Protein AF-A0A7D5SC24-F1 (afdb_monomer_lite)

Foldseek 3Di:
DPPPVVDDPPALEPPRLVVQLVVLCVPPNDPRSVVVSVVRVVQRDPPRNYYYDHHD

Radius of gyration: 12.51 Å; chains: 1; bounding box: 38×17×26 Å

Structure (mmCIF, N/CA/C/O backbone):
data_AF-A0A7D5SC24-F1
#
_entry.id   AF-A0A7D5SC24-F1
#
loop_
_atom_site.group_PDB
_atom_site.id
_atom_site.type_symbol
_atom_site.label_atom_id
_atom_site.label_alt_id
_atom_site.label_comp_id
_atom_site.label_asym_id
_atom_site.label_entity_id
_atom_site.label_seq_id
_atom_site.pdbx_PDB_ins_code
_atom_site.Cartn_x
_atom_site.Cartn_y
_atom_site.Cartn_z
_atom_site.occupancy
_atom_site.B_iso_or_equiv
_atom_site.auth_seq_id
_atom_site.auth_comp_id
_atom_site.auth_asym_id
_atom_site.auth_atom_id
_atom_site.pdbx_PDB_model_num
ATOM 1 N N . MET A 1 1 ? 26.837 1.513 -4.699 1.00 40.97 1 MET A N 1
ATOM 2 C CA . MET A 1 1 ? 26.068 0.352 -4.196 1.00 40.97 1 MET A CA 1
ATOM 3 C C . MET A 1 1 ? 24.943 0.062 -5.183 1.00 40.97 1 MET A C 1
ATOM 5 O O . MET A 1 1 ? 23.950 0.771 -5.194 1.00 40.97 1 MET A O 1
ATOM 9 N N . PHE A 1 2 ? 25.155 -0.912 -6.072 1.00 45.66 2 PHE A N 1
ATOM 10 C CA . PHE A 1 2 ? 24.322 -1.240 -7.242 1.00 45.66 2 PHE A CA 1
ATOM 11 C C . PHE A 1 2 ? 23.547 -2.559 -7.030 1.00 45.66 2 PHE A C 1
ATOM 13 O O . PHE A 1 2 ? 23.653 -3.479 -7.829 1.00 45.66 2 PHE A O 1
ATOM 20 N N . ILE A 1 3 ? 22.812 -2.700 -5.921 1.00 54.47 3 ILE A N 1
ATOM 21 C CA . ILE A 1 3 ? 22.090 -3.958 -5.608 1.00 54.47 3 ILE A CA 1
ATOM 22 C C . ILE A 1 3 ? 20.599 -3.861 -5.991 1.00 54.47 3 ILE A C 1
ATOM 24 O O . ILE A 1 3 ? 19.962 -4.860 -6.311 1.00 54.47 3 ILE A O 1
ATOM 28 N N . SER A 1 4 ? 20.049 -2.646 -6.046 1.00 49.59 4 SER A N 1
ATOM 29 C CA . SER A 1 4 ? 18.616 -2.408 -6.251 1.00 49.59 4 SER A CA 1
ATOM 30 C C . SER A 1 4 ? 18.026 -2.724 -7.640 1.00 49.59 4 SER A C 1
ATOM 32 O O . SER A 1 4 ? 16.837 -3.013 -7.664 1.00 49.59 4 SER A O 1
ATOM 34 N N . PRO A 1 5 ? 18.739 -2.704 -8.790 1.00 54.06 5 PRO A N 1
ATOM 35 C CA . PRO A 1 5 ? 18.086 -2.956 -10.083 1.00 54.06 5 PRO A CA 1
ATOM 36 C C . PRO A 1 5 ? 17.833 -4.447 -10.377 1.00 54.06 5 PRO A C 1
ATOM 38 O O . PRO A 1 5 ? 17.127 -4.761 -11.329 1.00 54.06 5 PRO A O 1
ATOM 41 N N . LEU A 1 6 ? 18.388 -5.367 -9.574 1.00 51.25 6 LEU A N 1
ATOM 42 C CA . LEU A 1 6 ? 18.171 -6.818 -9.700 1.00 51.25 6 LEU A CA 1
ATOM 43 C C . LEU A 1 6 ? 16.973 -7.324 -8.885 1.00 51.25 6 LEU A C 1
ATOM 45 O O . LEU A 1 6 ? 16.416 -8.375 -9.197 1.00 51.25 6 LEU A O 1
ATOM 49 N N . LEU A 1 7 ? 16.554 -6.579 -7.860 1.00 48.41 7 LEU A N 1
ATOM 50 C CA . LEU A 1 7 ? 15.311 -6.843 -7.152 1.00 48.41 7 LEU A CA 1
ATOM 51 C C . LEU A 1 7 ? 14.237 -5.970 -7.797 1.00 48.41 7 LEU A C 1
ATOM 53 O O . LEU A 1 7 ? 14.280 -4.747 -7.689 1.00 48.41 7 LEU A O 1
ATOM 57 N N . ALA A 1 8 ? 13.270 -6.596 -8.472 1.00 53.28 8 ALA A N 1
ATOM 58 C CA . ALA A 1 8 ? 12.050 -5.918 -8.903 1.00 53.28 8 ALA A CA 1
ATOM 59 C C . ALA A 1 8 ? 11.509 -5.028 -7.762 1.00 53.28 8 ALA A C 1
ATOM 61 O O . ALA A 1 8 ? 11.660 -5.411 -6.596 1.00 53.28 8 ALA A O 1
ATOM 62 N N . PRO A 1 9 ? 10.887 -3.866 -8.058 1.00 56.62 9 PRO A N 1
ATOM 63 C CA . PRO A 1 9 ? 10.331 -2.999 -7.024 1.00 56.62 9 PRO A CA 1
ATOM 64 C C . PRO A 1 9 ? 9.520 -3.851 -6.049 1.00 56.62 9 PRO A C 1
ATOM 66 O O . PRO A 1 9 ? 8.597 -4.559 -6.456 1.00 56.62 9 PRO A O 1
ATOM 69 N N . SER A 1 10 ? 9.913 -3.827 -4.772 1.00 66.06 10 SER A N 1
ATOM 70 C CA . SER A 1 10 ? 9.360 -4.704 -3.729 1.00 66.06 10 SER A CA 1
ATOM 71 C C . SER A 1 10 ? 7.833 -4.614 -3.635 1.00 66.06 10 SER A C 1
ATOM 73 O O . SER A 1 10 ? 7.177 -5.568 -3.227 1.00 66.06 10 SER A O 1
ATOM 75 N N . CYS A 1 11 ? 7.259 -3.499 -4.093 1.00 68.62 11 CYS A N 1
ATOM 76 C CA . CYS A 1 11 ? 5.844 -3.364 -4.393 1.00 68.62 11 CYS A CA 1
ATOM 77 C C . CYS A 1 11 ? 5.645 -2.964 -5.864 1.00 68.62 11 CYS A C 1
ATOM 79 O O . CYS A 1 11 ? 6.111 -1.919 -6.308 1.00 68.62 11 CYS A O 1
ATOM 81 N N . ARG A 1 12 ? 4.877 -3.777 -6.601 1.00 75.31 12 ARG A N 1
ATOM 82 C CA . ARG A 1 12 ? 4.417 -3.489 -7.976 1.00 75.31 12 ARG A CA 1
ATOM 83 C C . ARG A 1 12 ? 3.348 -2.401 -8.058 1.00 75.31 12 ARG A C 1
ATOM 85 O O . ARG A 1 12 ? 3.069 -1.888 -9.137 1.00 75.31 12 ARG A O 1
ATOM 92 N N . PHE A 1 13 ? 2.724 -2.080 -6.932 1.00 78.00 13 PHE A N 1
ATOM 93 C CA . PHE A 1 13 ? 1.669 -1.082 -6.852 1.00 78.00 13 PHE A CA 1
ATOM 94 C C . PHE A 1 13 ? 2.157 0.161 -6.113 1.00 78.00 13 PHE A C 1
ATOM 96 O O . PHE A 1 13 ? 2.896 0.042 -5.132 1.00 78.00 13 PHE A O 1
ATOM 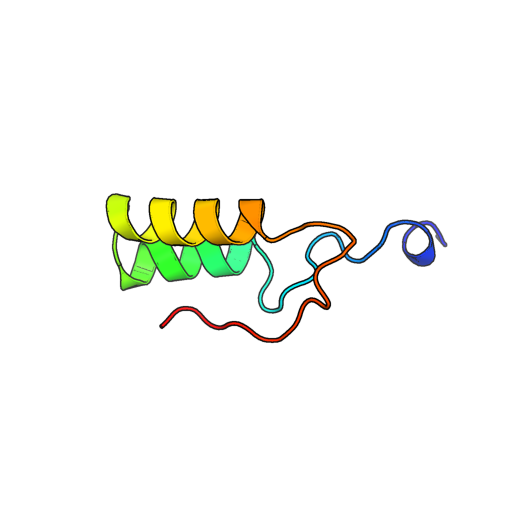103 N N . TYR A 1 14 ? 1.701 1.329 -6.565 1.00 79.75 14 TYR A N 1
ATOM 104 C CA . TYR A 1 14 ? 1.888 2.606 -5.883 1.00 79.75 14 TYR A CA 1
ATOM 105 C C . TYR A 1 14 ? 0.538 3.104 -5.333 1.00 79.75 14 TYR A C 1
ATOM 107 O O . TYR A 1 14 ? -0.464 3.027 -6.046 1.00 79.75 14 TYR A O 1
ATOM 115 N N . PRO A 1 15 ? 0.467 3.605 -4.090 1.00 82.75 15 PRO A N 1
ATOM 116 C CA . PRO A 1 15 ? 1.519 3.591 -3.073 1.00 82.75 15 PRO A CA 1
ATOM 117 C C . PRO A 1 15 ? 1.880 2.158 -2.632 1.00 82.75 15 PRO A C 1
ATOM 119 O O . PRO A 1 15 ? 1.173 1.194 -2.953 1.00 82.75 15 PRO A O 1
ATOM 122 N N . THR A 1 16 ? 3.013 2.020 -1.933 1.00 85.44 16 THR A N 1
ATOM 123 C CA . THR A 1 16 ? 3.546 0.719 -1.498 1.00 85.44 16 THR A CA 1
ATOM 124 C C . THR A 1 16 ? 2.541 -0.051 -0.640 1.00 85.44 16 THR A C 1
ATOM 126 O O . THR A 1 16 ? 1.652 0.515 -0.012 1.00 85.44 16 THR A O 1
ATOM 129 N N . CYS A 1 17 ? 2.712 -1.367 -0.578 1.00 84.00 17 CYS A N 1
ATOM 130 C CA . CYS A 1 17 ? 1.874 -2.306 0.158 1.00 84.00 17 CYS A CA 1
ATOM 131 C C . CYS A 1 17 ? 1.696 -1.919 1.644 1.00 84.00 17 CYS A C 1
ATOM 133 O O . CYS A 1 17 ? 0.598 -2.023 2.185 1.00 84.00 17 CYS A O 1
ATOM 135 N N . SER A 1 18 ? 2.769 -1.439 2.283 1.00 85.75 18 SER A N 1
ATOM 136 C CA . SER A 1 18 ? 2.771 -0.950 3.667 1.00 85.75 18 SER A CA 1
ATOM 137 C C . SER A 1 18 ? 2.059 0.393 3.820 1.00 85.75 18 SER A C 1
ATOM 139 O O . SER A 1 18 ? 1.332 0.607 4.784 1.00 85.75 18 SER A O 1
ATOM 141 N N . ASN A 1 19 ? 2.234 1.305 2.867 1.00 88.00 19 ASN A N 1
ATOM 142 C CA . ASN A 1 19 ? 1.576 2.603 2.921 1.00 88.00 19 ASN A CA 1
ATOM 143 C C . ASN A 1 19 ? 0.070 2.466 2.656 1.00 88.00 19 ASN A C 1
ATOM 145 O O . ASN A 1 19 ? -0.736 3.057 3.367 1.00 88.00 19 ASN A O 1
ATOM 149 N N . TYR A 1 20 ? -0.303 1.611 1.697 1.00 88.25 20 TYR A N 1
ATOM 150 C CA . TYR A 1 20 ? -1.687 1.232 1.433 1.00 88.25 20 TYR A CA 1
ATOM 151 C C . TYR A 1 20 ? -2.339 0.602 2.660 1.00 88.25 20 TYR A C 1
ATOM 153 O O . TYR A 1 20 ? -3.467 0.950 2.990 1.00 88.25 20 TYR A O 1
ATOM 161 N N . SER A 1 21 ? -1.647 -0.306 3.357 1.00 88.31 21 SER A N 1
ATOM 162 C CA . SER A 1 21 ? -2.223 -0.947 4.536 1.00 88.31 21 SER A CA 1
ATOM 163 C C . SER A 1 21 ? -2.453 0.057 5.660 1.00 88.31 21 SER A C 1
ATOM 165 O O . SER A 1 21 ? -3.563 0.124 6.177 1.00 88.31 21 SER A O 1
ATOM 167 N N . ILE A 1 22 ? -1.472 0.911 5.970 1.00 91.19 22 ILE A N 1
ATOM 168 C CA . ILE A 1 22 ? -1.615 1.993 6.958 1.00 91.19 22 ILE A CA 1
ATOM 169 C C . ILE A 1 22 ? -2.814 2.888 6.623 1.00 91.19 22 ILE A C 1
ATOM 171 O O . ILE A 1 22 ? -3.622 3.206 7.494 1.00 91.19 22 ILE A O 1
ATOM 175 N N . GLU A 1 23 ? -2.943 3.290 5.365 1.00 90.94 23 GLU A N 1
ATOM 176 C CA . GLU A 1 23 ? -4.004 4.181 4.907 1.00 90.94 23 GLU A CA 1
ATOM 177 C C . GLU A 1 23 ? -5.379 3.484 4.899 1.00 90.94 23 GLU A C 1
ATOM 179 O O . GLU A 1 23 ? -6.375 4.073 5.319 1.00 90.94 23 GLU A O 1
ATOM 184 N N . ALA A 1 24 ? -5.432 2.195 4.554 1.00 92.00 24 ALA A N 1
ATOM 185 C CA . ALA A 1 24 ? -6.636 1.372 4.617 1.00 92.00 24 ALA A CA 1
ATOM 186 C C . ALA A 1 24 ? -7.094 1.127 6.058 1.00 92.00 24 ALA A C 1
ATOM 188 O O . ALA A 1 24 ? -8.290 1.200 6.334 1.00 92.00 24 ALA A O 1
ATOM 189 N N . PHE A 1 25 ? -6.165 0.900 6.989 1.00 93.44 25 PHE A N 1
ATOM 190 C CA . PHE A 1 25 ? -6.471 0.808 8.415 1.00 93.44 25 PHE A CA 1
ATOM 191 C C . PHE A 1 25 ? -6.992 2.134 8.970 1.00 93.44 25 PHE A C 1
ATOM 193 O O . PHE A 1 25 ? -7.957 2.130 9.731 1.00 93.44 25 PHE A O 1
ATOM 200 N N . LYS A 1 26 ? -6.404 3.265 8.559 1.00 93.31 26 LYS A N 1
ATOM 201 C CA . LYS A 1 26 ? -6.853 4.602 8.970 1.00 93.31 26 LYS A CA 1
ATOM 202 C C . LYS A 1 26 ? -8.240 4.959 8.426 1.00 93.31 26 LYS A C 1
ATOM 204 O O . LYS A 1 26 ? -9.040 5.508 9.173 1.00 93.31 26 LYS A O 1
ATOM 209 N N . LYS A 1 27 ? -8.536 4.652 7.156 1.00 92.94 27 LYS A N 1
ATOM 210 C CA . LYS A 1 27 ? -9.830 4.970 6.521 1.00 92.94 27 LYS A CA 1
ATOM 211 C C . LYS A 1 27 ? -10.954 3.997 6.888 1.00 92.94 27 LYS A C 1
ATOM 213 O O . LYS A 1 27 ? -12.073 4.427 7.140 1.00 92.94 27 LYS A O 1
ATOM 218 N N . HIS A 1 28 ? -10.683 2.690 6.875 1.00 90.88 28 HIS A N 1
ATOM 219 C CA . HIS A 1 28 ? -11.713 1.641 6.958 1.00 90.88 28 HIS A CA 1
ATOM 220 C C . HIS A 1 28 ? -11.693 0.846 8.273 1.00 90.88 28 HIS A C 1
ATOM 222 O O . HIS A 1 28 ? -12.542 -0.025 8.473 1.00 90.88 28 HIS A O 1
ATOM 228 N N . GLY A 1 29 ? -10.739 1.115 9.166 1.00 91.50 29 GLY A N 1
ATOM 229 C CA . GLY A 1 29 ? -10.548 0.370 10.409 1.00 91.50 29 GLY A CA 1
ATOM 230 C C . GLY A 1 29 ? -9.823 -0.968 10.219 1.00 91.50 29 GLY A C 1
ATOM 231 O O . GLY A 1 29 ? -9.478 -1.375 9.108 1.00 91.50 29 GLY A O 1
ATOM 232 N N . ALA A 1 30 ? -9.596 -1.676 11.330 1.00 91.25 30 ALA A N 1
ATOM 233 C CA . ALA A 1 30 ? -8.788 -2.898 11.373 1.00 91.25 30 ALA A CA 1
ATOM 234 C C . ALA A 1 30 ? -9.296 -4.002 10.427 1.00 91.25 30 ALA A C 1
ATOM 236 O O . ALA A 1 30 ? -8.531 -4.546 9.640 1.00 91.25 30 ALA A O 1
ATOM 237 N N . ILE A 1 31 ? -10.594 -4.308 10.457 1.00 92.25 31 ILE A N 1
ATOM 238 C CA . ILE A 1 31 ? -11.160 -5.465 9.744 1.00 92.25 31 ILE A CA 1
ATOM 239 C C . ILE A 1 31 ? -11.113 -5.256 8.225 1.00 92.25 31 ILE A C 1
ATOM 241 O O . ILE A 1 31 ? -10.594 -6.082 7.473 1.00 92.25 31 ILE A O 1
ATOM 245 N N . LYS A 1 32 ? -11.637 -4.120 7.762 1.00 89.38 32 LYS A N 1
ATOM 246 C CA . LYS A 1 32 ? -11.768 -3.820 6.334 1.00 89.38 32 LYS A 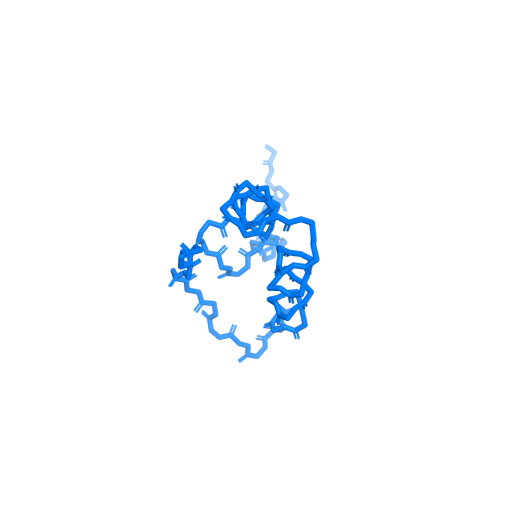CA 1
ATOM 247 C C . LYS A 1 32 ? -10.430 -3.371 5.729 1.00 89.38 32 LYS A C 1
ATOM 249 O O . LYS A 1 32 ? -10.135 -3.734 4.591 1.00 89.38 32 LYS A O 1
AT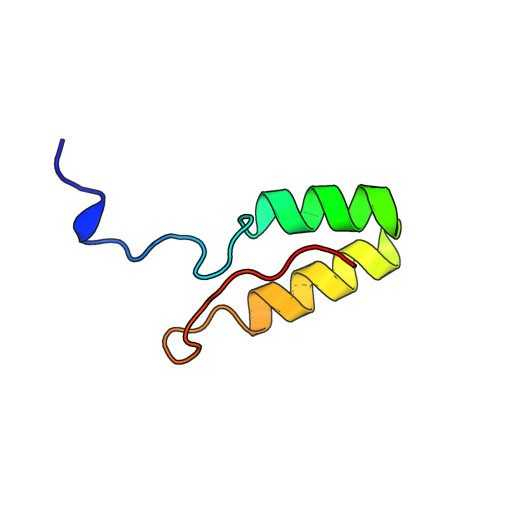OM 254 N N . GLY A 1 33 ? -9.572 -2.707 6.510 1.00 91.31 33 GLY A N 1
ATOM 255 C CA . GLY A 1 33 ? -8.184 -2.419 6.138 1.00 91.31 33 GLY A CA 1
ATOM 256 C C . GLY A 1 33 ? -7.332 -3.680 5.961 1.00 91.31 33 GLY A C 1
ATOM 257 O O . GLY A 1 33 ? -6.596 -3.789 4.975 1.00 91.31 33 GLY A O 1
ATOM 258 N N . LEU A 1 34 ? -7.491 -4.679 6.840 1.00 91.06 34 LEU A N 1
ATOM 259 C CA . LEU A 1 34 ? -6.805 -5.970 6.719 1.00 91.06 34 LEU A CA 1
ATOM 260 C C . LEU A 1 34 ? -7.254 -6.714 5.456 1.00 91.06 34 LEU A C 1
ATOM 262 O O . LEU A 1 34 ? -6.417 -7.184 4.687 1.00 91.06 34 LEU A O 1
ATOM 266 N N . TRP A 1 35 ? -8.565 -6.768 5.200 1.00 91.81 35 TRP A N 1
ATOM 267 C CA . TRP A 1 35 ? -9.114 -7.433 4.016 1.00 91.81 35 TRP A CA 1
ATOM 268 C C . TRP A 1 35 ? -8.608 -6.812 2.704 1.00 91.81 35 TRP A C 1
ATOM 270 O O . TRP A 1 35 ? -8.153 -7.532 1.812 1.00 91.81 35 TRP A O 1
ATOM 280 N N . LEU A 1 36 ? -8.613 -5.478 2.602 1.00 89.44 36 LEU A N 1
ATOM 281 C CA . LEU A 1 36 ? -8.087 -4.750 1.441 1.00 89.44 36 LEU A CA 1
ATOM 282 C C . LEU A 1 36 ? -6.584 -5.004 1.239 1.00 89.44 36 LEU A C 1
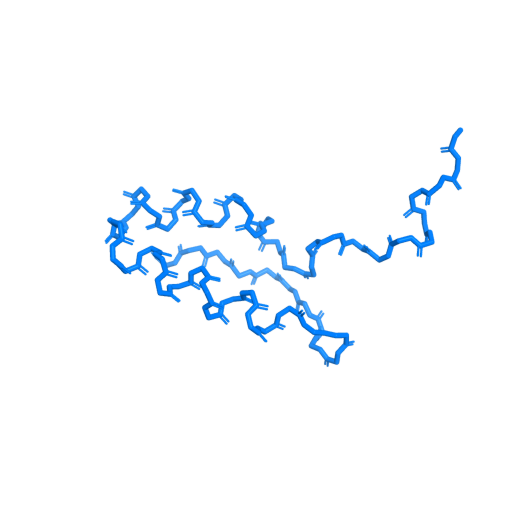ATOM 284 O O . LEU A 1 36 ? -6.137 -5.245 0.114 1.00 89.44 36 LEU A O 1
ATOM 288 N N . SER A 1 37 ? -5.815 -5.006 2.330 1.00 88.62 37 SER A N 1
ATOM 289 C CA . SER A 1 37 ? -4.368 -5.239 2.309 1.00 88.62 37 SER A CA 1
ATOM 290 C C . SER A 1 37 ? -4.025 -6.660 1.858 1.00 88.62 37 SER A C 1
ATOM 292 O O . SER A 1 37 ? -3.230 -6.832 0.934 1.00 88.62 37 SER A O 1
ATOM 294 N N . ILE A 1 38 ? -4.673 -7.679 2.435 1.00 89.31 38 ILE A N 1
ATOM 295 C CA . ILE A 1 38 ? -4.471 -9.090 2.069 1.00 89.31 38 ILE A CA 1
ATOM 296 C C . ILE A 1 38 ? -4.830 -9.317 0.601 1.00 89.31 38 ILE A C 1
ATOM 298 O O . ILE A 1 38 ? -4.050 -9.905 -0.148 1.00 89.31 38 ILE A O 1
ATOM 302 N N . ARG A 1 39 ? -5.976 -8.790 0.151 1.00 86.31 39 ARG A N 1
ATOM 303 C CA . ARG A 1 39 ? -6.410 -8.906 -1.247 1.00 86.31 39 ARG A CA 1
ATOM 304 C C . ARG A 1 39 ? -5.408 -8.272 -2.215 1.00 86.31 39 ARG A C 1
ATOM 306 O O . ARG A 1 39 ? -5.263 -8.727 -3.348 1.00 86.31 39 ARG A O 1
ATOM 313 N N . ARG A 1 40 ? -4.716 -7.205 -1.809 1.00 8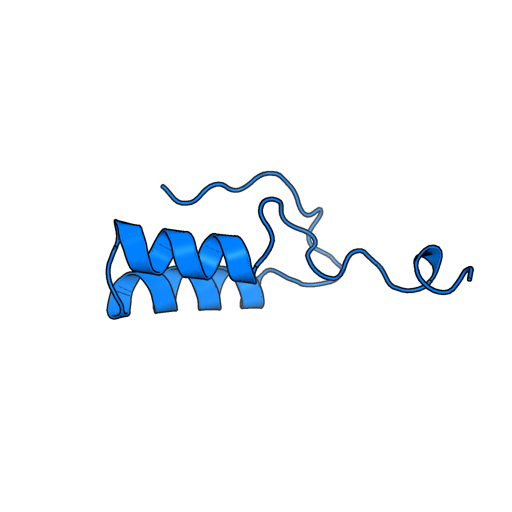5.31 40 ARG A N 1
ATOM 314 C CA . ARG A 1 40 ? -3.676 -6.558 -2.619 1.00 85.31 40 ARG A CA 1
ATOM 315 C C . ARG A 1 40 ? -2.368 -7.345 -2.632 1.00 85.31 40 ARG A C 1
ATOM 317 O O . ARG A 1 40 ? -1.802 -7.518 -3.706 1.00 85.31 40 ARG A O 1
ATOM 324 N N . VAL A 1 41 ? -1.938 -7.881 -1.490 1.00 84.50 41 VAL A N 1
ATOM 325 C CA . VAL A 1 41 ? -0.757 -8.759 -1.404 1.00 84.50 41 VAL A CA 1
ATOM 326 C C . VAL A 1 41 ? -0.958 -10.027 -2.237 1.00 84.50 41 VAL A C 1
ATOM 328 O O . VAL A 1 41 ? -0.068 -10.394 -2.994 1.00 84.50 41 VAL A O 1
ATOM 331 N N . ALA A 1 42 ? -2.154 -10.624 -2.217 1.00 84.12 42 ALA A N 1
ATOM 332 C CA . ALA A 1 42 ? -2.495 -11.770 -3.066 1.00 84.12 42 ALA A CA 1
ATOM 333 C C . ALA A 1 42 ? -2.390 -11.470 -4.580 1.00 84.12 42 ALA A C 1
ATOM 335 O O . ALA A 1 42 ? -2.108 -12.360 -5.380 1.00 84.12 42 ALA A O 1
ATOM 336 N N . ARG A 1 43 ? -2.582 -10.206 -4.986 1.00 78.69 43 ARG A N 1
ATOM 337 C CA . ARG A 1 43 ? -2.410 -9.735 -6.374 1.00 78.69 43 ARG A CA 1
ATOM 338 C C . ARG A 1 43 ? -0.974 -9.307 -6.698 1.00 78.69 43 ARG A C 1
ATOM 340 O O . ARG A 1 43 ? -0.676 -9.016 -7.853 1.00 78.69 43 ARG A O 1
ATOM 347 N N . CYS A 1 44 ? -0.078 -9.274 -5.711 1.00 77.44 44 CYS A N 1
ATOM 348 C CA . CYS A 1 44 ? 1.333 -8.945 -5.892 1.00 77.44 44 CYS A CA 1
ATOM 349 C C . CYS A 1 44 ? 2.092 -10.168 -6.431 1.00 77.44 44 CYS A C 1
ATOM 351 O O . CYS A 1 44 ? 2.848 -10.823 -5.721 1.00 77.44 44 CYS A O 1
ATOM 353 N N . ASN A 1 45 ? 1.847 -10.510 -7.695 1.00 77.00 45 ASN A N 1
ATOM 354 C CA . ASN A 1 45 ? 2.491 -11.622 -8.391 1.00 77.00 45 ASN A CA 1
ATOM 355 C C . ASN A 1 45 ? 3.186 -11.132 -9.676 1.00 77.00 45 ASN A C 1
ATOM 357 O O . ASN A 1 45 ? 2.802 -10.085 -10.208 1.00 77.00 45 ASN A O 1
ATOM 361 N N . PRO A 1 46 ? 4.206 -11.859 -10.184 1.00 73.19 46 PRO A N 1
ATOM 362 C CA . PRO A 1 46 ? 5.027 -11.438 -11.314 1.00 73.19 46 PRO A CA 1
ATOM 363 C C . PRO A 1 46 ? 4.276 -11.262 -12.649 1.00 73.19 46 PRO A C 1
ATOM 365 O O . PRO A 1 46 ? 4.791 -10.622 -13.569 1.00 73.19 46 PRO A O 1
ATOM 368 N N . LEU A 1 47 ? 3.039 -11.746 -12.729 1.00 70.94 47 LEU A N 1
ATOM 369 C CA . LEU A 1 47 ? 2.181 -11.676 -13.910 1.00 70.94 47 LEU A CA 1
ATOM 370 C C . LEU A 1 47 ? 1.198 -10.493 -13.876 1.00 70.94 47 LEU A C 1
ATOM 372 O O . LEU A 1 47 ? 0.564 -10.203 -14.884 1.00 70.94 47 LEU A O 1
ATOM 376 N N . HIS A 1 48 ? 1.084 -9.776 -12.753 1.00 71.75 48 HIS A N 1
ATOM 377 C CA . HIS A 1 48 ? 0.209 -8.609 -12.650 1.00 71.75 48 HIS A CA 1
ATOM 378 C C . HIS A 1 48 ? 0.975 -7.323 -12.997 1.00 71.75 48 HIS A C 1
ATOM 380 O O . HIS A 1 48 ? 1.950 -7.028 -12.303 1.00 71.75 48 HIS A O 1
ATOM 386 N N . PRO A 1 49 ? 0.543 -6.502 -13.973 1.00 72.19 49 PRO A N 1
ATOM 387 C CA . PRO A 1 49 ? 1.301 -5.343 -14.475 1.00 72.19 49 PRO A CA 1
ATOM 388 C C . PRO A 1 49 ? 1.562 -4.215 -13.457 1.00 72.19 49 PRO A C 1
ATOM 390 O O . PRO A 1 49 ? 2.170 -3.208 -13.806 1.00 72.19 49 PRO A O 1
ATOM 393 N N . GLY A 1 50 ? 1.166 -4.377 -12.190 1.00 76.88 50 GLY A N 1
ATOM 394 C CA . GLY A 1 50 ? 1.270 -3.318 -11.191 1.00 76.88 50 GLY A CA 1
ATOM 395 C C . GLY A 1 50 ? 0.465 -2.077 -11.579 1.00 76.88 50 GLY A C 1
ATOM 396 O O . GLY A 1 50 ? -0.324 -2.110 -12.520 1.00 76.88 50 GLY A O 1
ATOM 397 N N . GLY A 1 51 ? 0.630 -0.988 -10.833 1.00 82.25 51 GLY A N 1
ATOM 398 C CA . GLY A 1 51 ? -0.008 0.289 -11.164 1.00 82.25 51 GLY A CA 1
ATOM 399 C C . GLY A 1 51 ? -0.348 1.164 -9.963 1.00 82.25 51 GLY A C 1
ATOM 400 O O . GLY A 1 51 ? -0.047 0.828 -8.814 1.00 82.25 51 GLY A O 1
ATOM 401 N N . TYR A 1 52 ? -0.978 2.303 -10.244 1.00 82.44 52 TYR A N 1
ATOM 402 C CA . TYR A 1 52 ? -1.514 3.195 -9.221 1.00 82.44 52 TYR A CA 1
ATOM 403 C C . TYR A 1 52 ? -2.859 2.665 -8.714 1.00 82.44 52 TYR A C 1
ATOM 405 O O . TYR A 1 52 ? -3.816 2.587 -9.477 1.00 82.44 52 TYR A O 1
ATOM 413 N N . ASP A 1 53 ? -2.929 2.292 -7.439 1.00 81.19 53 ASP A N 1
ATOM 414 C CA . ASP A 1 53 ? -4.157 1.818 -6.789 1.00 81.19 53 ASP A CA 1
ATOM 415 C C . ASP A 1 53 ? -4.236 2.517 -5.417 1.00 81.19 53 ASP A C 1
ATOM 417 O O . ASP A 1 53 ? -3.595 2.084 -4.459 1.00 81.19 53 ASP A O 1
ATOM 421 N N . PRO A 1 54 ? 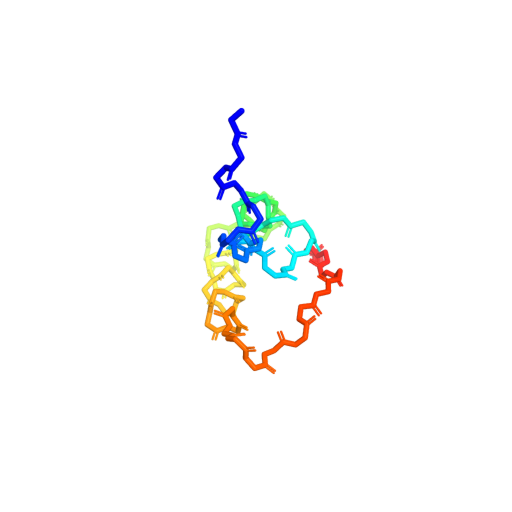-4.894 3.677 -5.292 1.00 82.62 54 PRO A N 1
ATOM 422 C CA . PRO A 1 54 ? -5.059 4.341 -4.001 1.00 82.62 54 PRO A CA 1
ATOM 423 C C . PRO A 1 54 ? -6.105 3.614 -3.141 1.00 82.62 54 PRO A C 1
ATOM 425 O O . PRO A 1 54 ? -6.947 2.871 -3.647 1.00 82.62 54 PRO A O 1
ATOM 428 N N . VAL A 1 55 ? -6.061 3.806 -1.821 1.00 81.88 55 VAL A N 1
ATOM 429 C CA . VAL A 1 55 ? -7.132 3.319 -0.935 1.00 81.88 55 VAL A CA 1
ATOM 430 C C . VAL A 1 55 ? -8.413 4.120 -1.223 1.00 81.88 55 VAL A C 1
ATOM 432 O O . VAL A 1 55 ? -8.351 5.351 -1.112 1.00 81.88 55 VAL A O 1
ATOM 435 N N . PRO A 1 56 ? -9.558 3.473 -1.535 1.00 79.00 56 PRO A N 1
ATOM 436 C CA . PRO A 1 56 ? -10.840 4.164 -1.696 1.00 79.00 56 PRO A CA 1
ATOM 437 C C . PRO A 1 56 ? -11.233 4.883 -0.401 1.00 79.00 56 PRO A C 1
ATOM 439 O O . PRO A 1 56 ? -11.106 4.271 0.680 1.00 79.00 56 PRO A O 1
#

pLDDT: mean 78.62, std 14.11, range [40.97, 93.44]

Sequence (56 aa):
MFISPLLAPSCRFYPTCSNYSIEAFKKHGAIKGLWLSIRRVARCNPLHPGGYDPVP

Secondary structure (DSSP, 8-state):
---TTTS--S-SEES-HHHHHHHHHHHHHHHHHHHHHHHHHHT-STTS--EE----